Protein AF-A0A7K1J3Y5-F1 (afdb_monomer_lite)

Secondary structure (DSSP, 8-state):
------------------------------SS---GGGTHHHHHHHHHHHHHHHHHT--TT---HHHHHHHHHHHHHHHHGGGGGS--S-HHHHHHHHHHHHHHHHHHHHHHHS-TTSHHHHHHHHHHHHHHHHHTTT-

Structure (mmCIF, N/CA/C/O backbone):
data_AF-A0A7K1J3Y5-F1
#
_entry.id   AF-A0A7K1J3Y5-F1
#
loop_
_atom_site.group_PDB
_atom_site.id
_atom_site.type_symbol
_atom_site.label_atom_id
_atom_site.label_alt_id
_atom_site.label_comp_id
_atom_site.label_asym_id
_atom_site.label_entity_id
_atom_site.label_seq_id
_atom_site.pdbx_PDB_ins_code
_atom_site.Cartn_x
_atom_site.Cartn_y
_atom_site.Cartn_z
_atom_site.occupancy
_atom_site.B_iso_or_equiv
_atom_site.auth_seq_id
_atom_site.auth_comp_id
_atom_site.auth_asym_id
_atom_site.auth_atom_id
_atom_site.pdbx_PDB_model_num
ATOM 1 N N . MET A 1 1 ? 49.001 -45.806 29.851 1.00 38.16 1 MET A N 1
ATOM 2 C CA . MET A 1 1 ? 48.687 -44.575 30.618 1.00 38.16 1 MET A CA 1
ATOM 3 C C . MET A 1 1 ? 47.168 -44.430 30.650 1.00 38.16 1 MET A C 1
ATOM 5 O O . MET A 1 1 ? 46.564 -44.395 29.595 1.00 38.16 1 MET A O 1
ATOM 9 N N . ARG A 1 2 ? 46.515 -44.842 31.747 1.00 40.38 2 ARG A N 1
ATOM 10 C CA . ARG A 1 2 ? 45.887 -43.979 32.777 1.00 40.38 2 ARG A CA 1
ATOM 11 C C . ARG A 1 2 ? 45.000 -42.855 32.207 1.00 40.38 2 ARG A C 1
ATOM 13 O O . ARG A 1 2 ? 45.555 -41.914 31.670 1.00 40.38 2 ARG A O 1
ATOM 20 N N . LYS A 1 3 ? 43.681 -43.007 32.450 1.00 35.28 3 LYS A N 1
ATOM 21 C CA . LYS A 1 3 ? 42.663 -42.038 32.942 1.00 35.28 3 LYS A CA 1
ATOM 22 C C . LYS A 1 3 ? 42.696 -40.630 32.301 1.00 35.28 3 LYS A C 1
ATOM 24 O O . LYS A 1 3 ? 43.730 -39.995 32.271 1.00 35.28 3 LYS A O 1
ATOM 29 N N . SER A 1 4 ? 41.600 -40.001 31.897 1.00 44.56 4 SER A N 1
ATOM 30 C CA . SER A 1 4 ? 40.328 -39.915 32.602 1.00 44.56 4 SER A CA 1
ATOM 31 C C . SER A 1 4 ? 39.296 -39.238 31.706 1.00 44.56 4 SER A C 1
ATOM 33 O O . SER A 1 4 ? 39.582 -38.232 31.063 1.00 44.56 4 SER A O 1
ATOM 35 N N . ILE A 1 5 ? 38.074 -39.750 31.775 1.00 52.62 5 ILE A N 1
ATOM 36 C CA . ILE A 1 5 ? 36.836 -39.006 31.574 1.00 52.62 5 ILE A CA 1
ATOM 37 C C . ILE A 1 5 ? 36.905 -37.757 32.464 1.00 52.62 5 ILE A C 1
ATOM 39 O O . ILE A 1 5 ? 37.193 -37.877 33.658 1.00 52.62 5 ILE A O 1
ATOM 43 N N . MET A 1 6 ? 36.640 -36.575 31.917 1.00 52.41 6 MET A N 1
ATOM 44 C CA . MET A 1 6 ? 36.304 -35.414 32.737 1.00 52.41 6 MET A CA 1
ATOM 45 C C . MET A 1 6 ? 35.131 -34.681 32.105 1.00 52.41 6 MET A C 1
ATOM 47 O O . MET A 1 6 ? 35.264 -33.707 31.369 1.00 52.41 6 MET A O 1
ATOM 51 N N . SER A 1 7 ? 33.967 -35.243 32.423 1.00 39.94 7 SER A N 1
ATOM 52 C CA . SER A 1 7 ? 32.697 -34.550 32.557 1.00 39.94 7 SER A CA 1
ATOM 53 C C . SER A 1 7 ? 32.923 -33.171 33.179 1.00 39.94 7 SER A C 1
ATOM 55 O O . SER A 1 7 ? 33.342 -33.059 34.332 1.00 39.94 7 SER A O 1
ATOM 57 N N . LYS A 1 8 ? 32.668 -32.119 32.402 1.00 44.31 8 LYS A N 1
ATOM 58 C CA . LYS A 1 8 ? 32.397 -30.789 32.940 1.00 44.31 8 LYS A CA 1
ATOM 59 C C . LYS A 1 8 ? 30.898 -30.574 32.844 1.00 44.31 8 LYS A C 1
ATOM 61 O O . LYS A 1 8 ? 30.380 -30.053 31.865 1.00 44.31 8 LYS A O 1
ATOM 66 N N . ILE A 1 9 ? 30.231 -31.048 33.889 1.00 54.03 9 ILE A N 1
ATOM 67 C CA . ILE A 1 9 ? 28.921 -30.588 34.328 1.00 54.03 9 ILE A CA 1
ATOM 68 C C . ILE A 1 9 ? 29.003 -29.061 34.434 1.00 54.03 9 ILE A C 1
ATOM 70 O O . ILE A 1 9 ? 29.596 -28.535 35.370 1.00 54.03 9 ILE A O 1
ATOM 74 N N . PHE A 1 10 ? 28.431 -28.357 33.461 1.00 52.81 10 PHE A N 1
ATOM 75 C CA . PHE A 1 10 ? 27.968 -26.988 33.651 1.00 52.81 10 PHE A CA 1
ATOM 76 C C . PHE A 1 10 ? 26.465 -27.065 33.911 1.00 52.81 10 PHE A C 1
ATOM 78 O O . PHE A 1 10 ? 25.636 -26.909 33.022 1.00 52.81 10 PHE A O 1
ATOM 85 N N . VAL A 1 11 ? 26.125 -27.383 35.160 1.00 50.34 11 VAL A N 1
ATOM 86 C CA . VAL A 1 11 ? 24.815 -27.064 35.726 1.00 50.34 11 VAL A CA 1
ATOM 87 C C . VAL A 1 11 ? 24.895 -25.603 36.149 1.00 50.34 11 VAL A C 1
ATOM 89 O O . VAL A 1 11 ? 25.503 -25.278 37.164 1.00 50.34 11 VAL A O 1
ATOM 92 N N . ILE A 1 12 ? 24.317 -24.727 35.333 1.00 55.03 12 ILE A N 1
ATOM 93 C CA . ILE A 1 12 ? 23.902 -23.374 35.717 1.00 55.03 12 ILE A CA 1
ATOM 94 C C . ILE A 1 12 ? 22.457 -23.274 35.223 1.00 55.03 12 ILE A C 1
ATOM 96 O O . ILE A 1 12 ? 22.199 -23.188 34.030 1.00 55.03 12 ILE A O 1
ATOM 100 N N . LEU A 1 13 ? 21.525 -23.709 36.068 1.00 54.00 13 LEU A N 1
ATOM 101 C CA . LEU A 1 13 ? 20.684 -22.831 36.881 1.00 54.00 13 LEU A CA 1
ATOM 102 C C . LEU A 1 13 ? 19.670 -22.074 36.011 1.00 54.00 13 LEU A C 1
ATOM 104 O O . LEU A 1 13 ? 19.889 -20.955 35.564 1.00 54.00 13 LEU A O 1
ATOM 108 N N . THR A 1 14 ? 18.541 -22.746 35.801 1.00 49.72 14 THR A N 1
ATOM 109 C CA . THR A 1 14 ? 17.231 -22.179 35.476 1.00 49.72 14 THR A CA 1
ATOM 110 C C . THR A 1 14 ? 16.994 -20.839 36.170 1.00 49.72 14 THR A C 1
ATOM 112 O O . THR A 1 14 ? 16.812 -20.801 37.384 1.00 49.72 14 THR A O 1
ATOM 115 N N . CYS A 1 15 ? 16.874 -19.776 35.379 1.00 50.69 15 CYS A N 1
ATOM 116 C CA . CYS A 1 15 ? 16.046 -18.622 35.701 1.00 50.69 15 CYS A CA 1
ATOM 117 C C . CYS A 1 15 ? 15.111 -18.391 34.516 1.00 50.69 15 CYS A C 1
ATOM 119 O O . CYS A 1 15 ? 15.513 -17.864 33.488 1.00 50.69 15 CYS A O 1
ATOM 121 N N . PHE A 1 16 ? 13.891 -18.898 34.693 1.00 49.59 16 PHE A N 1
ATOM 122 C CA . PHE A 1 16 ? 12.634 -18.431 34.122 1.00 49.59 16 PHE A CA 1
ATOM 123 C C . PHE A 1 16 ? 12.649 -17.959 32.668 1.00 49.59 16 PHE A C 1
ATOM 125 O O . PHE A 1 16 ? 13.062 -16.850 32.339 1.00 49.59 16 PHE A O 1
ATOM 132 N N . GLY A 1 17 ? 12.051 -18.798 31.819 1.00 52.81 17 GLY A N 1
ATOM 133 C CA . GLY A 1 17 ? 11.563 -18.376 30.522 1.00 52.81 17 GLY A CA 1
ATOM 134 C C . GLY A 1 17 ? 10.694 -17.134 30.669 1.00 52.81 17 GLY A C 1
ATOM 135 O O . GLY A 1 17 ? 9.622 -17.177 31.270 1.00 52.81 17 GLY A O 1
ATOM 136 N N . LEU A 1 18 ? 11.139 -16.044 30.054 1.00 47.62 18 LEU A N 1
ATOM 137 C CA . LEU A 1 18 ? 10.249 -15.002 29.574 1.00 47.62 18 LEU A CA 1
ATOM 138 C C . LEU A 1 18 ? 9.498 -15.573 28.370 1.00 47.62 18 LEU A C 1
ATOM 140 O O . LEU A 1 18 ? 9.707 -15.185 27.225 1.00 47.62 18 LEU A O 1
ATOM 144 N N . ILE A 1 19 ? 8.602 -16.523 28.642 1.00 56.75 19 ILE A N 1
ATOM 145 C CA . ILE A 1 19 ? 7.410 -16.627 27.825 1.00 56.75 19 ILE A CA 1
ATOM 146 C C . ILE A 1 19 ? 6.648 -15.363 28.199 1.00 56.75 19 ILE A C 1
ATOM 148 O O . ILE A 1 19 ? 5.933 -15.327 29.202 1.00 56.75 19 ILE A O 1
ATOM 152 N N . VAL A 1 20 ? 6.828 -14.302 27.413 1.00 53.41 20 VAL A N 1
ATOM 153 C CA . VAL A 1 20 ? 5.782 -13.293 27.281 1.00 53.41 20 VAL A CA 1
ATOM 154 C C . VAL A 1 20 ? 4.637 -14.035 26.606 1.00 53.41 20 VAL A C 1
ATOM 156 O O . VAL A 1 20 ? 4.412 -13.963 25.404 1.00 53.41 20 VAL A O 1
ATOM 159 N N . THR A 1 21 ? 3.939 -14.845 27.401 1.00 51.00 21 THR A N 1
ATOM 160 C CA . THR A 1 21 ? 2.539 -15.069 27.148 1.00 51.00 21 THR A CA 1
ATOM 161 C C . THR A 1 21 ? 1.995 -13.656 27.220 1.00 51.00 21 THR A C 1
ATOM 163 O O . THR A 1 21 ? 1.952 -13.040 28.285 1.00 51.00 21 THR A O 1
ATOM 166 N N . PHE A 1 22 ?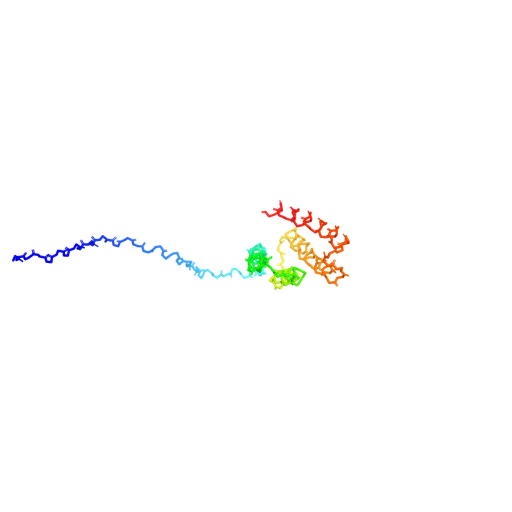 1.634 -13.096 26.068 1.00 51.59 22 PHE A N 1
ATOM 167 C CA . PHE A 1 22 ? 0.430 -12.298 26.065 1.00 51.59 22 PHE A CA 1
ATOM 168 C C . PHE A 1 22 ? -0.604 -13.235 26.683 1.00 51.59 22 PHE A C 1
ATOM 170 O O . PHE A 1 22 ? -1.188 -14.086 26.014 1.00 51.59 22 PHE A O 1
ATOM 177 N N . ALA A 1 23 ? -0.760 -13.146 28.006 1.00 49.25 23 ALA A N 1
ATOM 178 C CA . ALA A 1 23 ? -2.055 -13.312 28.593 1.00 49.25 23 ALA A CA 1
ATOM 179 C C . ALA A 1 23 ? -2.892 -12.332 27.781 1.00 49.25 23 ALA A C 1
ATOM 181 O O . ALA A 1 23 ? -2.886 -11.125 28.019 1.00 49.25 23 ALA A O 1
ATOM 182 N N . ALA A 1 24 ? -3.535 -12.862 26.741 1.00 49.62 24 ALA A N 1
ATOM 183 C CA . ALA A 1 24 ? -4.836 -12.406 26.350 1.00 49.62 24 ALA A CA 1
ATOM 184 C C . ALA A 1 24 ? -5.623 -12.479 27.654 1.00 49.62 24 ALA A C 1
ATOM 186 O O . ALA A 1 24 ? -6.192 -13.511 28.003 1.00 49.62 24 ALA A O 1
ATOM 187 N N . CYS A 1 25 ? -5.517 -11.407 28.445 1.00 49.84 25 CYS A N 1
ATOM 188 C CA . CYS A 1 25 ? -6.483 -11.078 29.450 1.00 49.84 25 CYS A CA 1
ATOM 189 C C . CYS A 1 25 ? -7.780 -11.201 28.681 1.00 49.84 25 CYS A C 1
ATOM 191 O O . CYS A 1 25 ? -8.082 -10.389 27.809 1.00 49.84 25 CYS A O 1
ATOM 193 N N . SER A 1 26 ? -8.515 -12.264 28.973 1.00 52.22 26 SER A N 1
ATOM 194 C CA . SER A 1 26 ? -9.909 -12.427 28.619 1.00 52.22 26 SER A CA 1
ATOM 195 C C . SER A 1 26 ? -10.731 -11.415 29.421 1.00 52.22 26 SER A C 1
ATOM 197 O O . SER A 1 26 ? -11.722 -11.768 30.053 1.00 52.22 26 SER A O 1
ATOM 199 N N . GLY A 1 27 ? -10.284 -10.155 29.451 1.00 48.78 27 GLY A N 1
ATOM 200 C CA . GLY A 1 27 ? -11.165 -9.037 29.659 1.00 48.78 27 GLY A CA 1
ATOM 201 C C . GLY A 1 27 ? -12.124 -9.100 28.490 1.00 48.78 27 GLY A C 1
ATOM 202 O O . GLY A 1 27 ? -11.697 -9.163 27.335 1.00 48.78 27 GLY A O 1
ATOM 203 N N . GLN A 1 28 ? -13.411 -9.205 28.801 1.00 56.66 28 GLN A N 1
ATOM 204 C CA . GLN A 1 28 ? -14.461 -8.928 27.837 1.00 56.66 28 GLN A CA 1
ATOM 205 C C . GLN A 1 28 ? -14.015 -7.721 27.014 1.00 56.66 28 GLN A C 1
ATOM 207 O O . GLN A 1 28 ? -13.811 -6.650 27.586 1.00 56.66 28 GLN A O 1
ATOM 212 N N . LYS A 1 29 ? -13.806 -7.913 25.704 1.00 57.31 29 LYS A N 1
ATOM 213 C CA . LYS A 1 29 ? -13.723 -6.780 24.787 1.00 57.31 29 LYS A CA 1
ATOM 214 C C . LYS A 1 29 ? -14.960 -5.942 25.090 1.00 57.31 29 LYS A C 1
ATOM 216 O O . LYS A 1 29 ? -16.066 -6.494 25.088 1.00 57.31 29 LYS A O 1
ATOM 221 N N . GLU A 1 30 ? -14.762 -4.680 25.464 1.00 58.09 30 GLU A N 1
ATOM 222 C CA . GLU A 1 30 ? -15.875 -3.749 25.600 1.00 58.09 30 GLU A CA 1
ATOM 223 C C . GLU A 1 30 ? -16.748 -3.881 24.354 1.00 58.09 30 GLU A C 1
ATOM 225 O O . GLU A 1 30 ? -16.243 -4.013 23.240 1.00 58.09 30 GLU A O 1
ATOM 230 N N . SER A 1 31 ? -18.065 -3.919 24.547 1.00 67.06 31 SER A N 1
ATOM 231 C CA . SER A 1 31 ? -19.049 -4.138 23.485 1.00 67.06 31 SER A CA 1
ATOM 232 C C . SER A 1 31 ? -19.222 -2.908 22.579 1.00 67.06 31 SER A C 1
ATOM 234 O O . SER A 1 31 ? -20.347 -2.555 22.224 1.00 67.06 31 SER A O 1
ATOM 236 N N . GLY A 1 32 ? -18.126 -2.213 22.279 1.00 72.44 32 GLY A N 1
ATOM 237 C CA . GLY A 1 32 ? -18.065 -1.089 21.359 1.00 72.44 32 GLY A CA 1
ATOM 238 C C . GLY A 1 32 ? -17.856 -1.546 19.912 1.00 72.44 32 GLY A C 1
ATOM 239 O O . GLY A 1 32 ? -17.594 -2.726 19.658 1.00 72.44 32 GLY A O 1
ATOM 240 N N . PRO A 1 33 ? -17.999 -0.628 18.946 1.00 84.38 33 PRO A N 1
ATOM 241 C CA . PRO A 1 33 ? -17.672 -0.911 17.557 1.00 84.38 33 PRO A CA 1
ATOM 242 C C . PRO A 1 33 ? -16.189 -1.287 17.402 1.00 84.38 33 PRO A C 1
ATOM 244 O O . PRO A 1 33 ? -15.321 -0.695 18.032 1.00 84.38 33 PRO A O 1
ATOM 247 N N . ASP A 1 34 ? -15.911 -2.284 16.562 1.00 90.88 34 ASP A N 1
ATOM 248 C CA . ASP A 1 34 ? -14.552 -2.690 16.187 1.00 90.88 34 ASP A CA 1
ATOM 249 C C . ASP A 1 34 ? -13.976 -1.686 15.177 1.00 90.88 34 ASP A C 1
ATOM 251 O O . ASP A 1 34 ? -14.313 -1.746 13.988 1.00 90.88 34 ASP A O 1
ATOM 255 N N . TYR A 1 35 ? -13.202 -0.718 15.669 1.00 96.00 35 TYR A N 1
ATOM 256 C CA . TYR A 1 35 ? -12.586 0.341 14.871 1.00 96.00 35 TYR A CA 1
ATOM 257 C C . TYR A 1 35 ? -11.196 -0.055 14.364 1.00 96.00 35 TYR A C 1
ATOM 259 O O .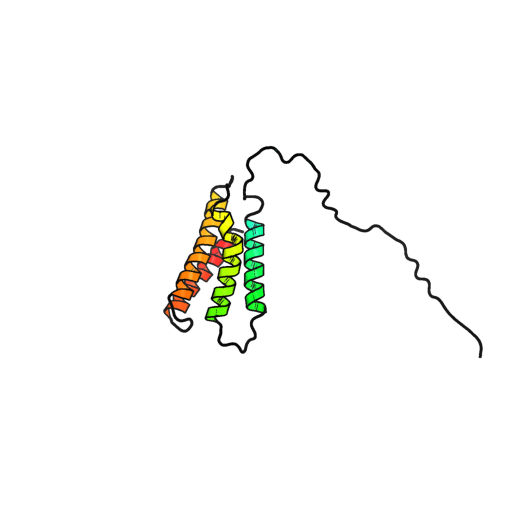 TYR A 1 35 ? -10.422 -0.703 15.063 1.00 96.00 35 TYR A O 1
ATOM 267 N N . ALA A 1 36 ? -10.852 0.379 13.151 1.00 97.00 36 ALA A N 1
ATOM 268 C CA . ALA A 1 36 ? -9.552 0.094 12.547 1.00 97.00 36 ALA A CA 1
ATOM 269 C C . ALA A 1 36 ? -8.401 0.955 13.092 1.00 97.00 36 ALA A C 1
ATOM 271 O O . ALA A 1 36 ? -7.252 0.734 12.713 1.00 97.00 36 ALA A O 1
ATOM 272 N N . ASP A 1 37 ? -8.676 1.923 13.966 1.00 95.81 37 ASP A N 1
ATOM 273 C CA . ASP A 1 37 ? -7.685 2.837 14.539 1.00 95.81 37 ASP A CA 1
ATOM 274 C C . ASP A 1 37 ? -6.470 2.112 15.145 1.00 95.81 37 ASP A C 1
ATOM 276 O O . ASP A 1 37 ? -5.332 2.525 14.914 1.00 95.81 37 ASP A O 1
ATOM 280 N N . ASP A 1 38 ? -6.701 0.991 15.834 1.00 93.88 38 ASP A N 1
ATOM 281 C CA . ASP A 1 38 ? -5.656 0.223 16.524 1.00 93.88 38 ASP A CA 1
ATOM 282 C C . ASP A 1 38 ? -4.833 -0.684 15.592 1.00 93.88 38 ASP A C 1
ATOM 284 O O . ASP A 1 38 ? -3.719 -1.089 15.931 1.00 93.88 38 ASP A O 1
ATOM 288 N N . GLU A 1 39 ? -5.358 -1.026 14.413 1.00 95.19 39 GLU A N 1
ATOM 289 C CA . GLU A 1 39 ? -4.743 -2.005 13.506 1.00 95.19 39 GLU A CA 1
ATOM 290 C C . GLU A 1 39 ? -4.242 -1.399 12.195 1.00 95.19 39 GLU A C 1
ATOM 292 O O . GLU A 1 39 ? -3.343 -1.967 11.577 1.00 95.19 39 GLU A O 1
ATOM 297 N N . ALA A 1 40 ? -4.775 -0.250 11.765 1.00 96.19 40 ALA A N 1
ATOM 298 C CA . ALA A 1 40 ? -4.545 0.282 10.425 1.00 96.19 40 ALA A CA 1
ATOM 299 C C . ALA A 1 40 ? -3.055 0.469 10.125 1.00 96.19 40 ALA A C 1
ATOM 301 O O . ALA A 1 40 ? -2.584 0.086 9.057 1.00 96.19 40 ALA A O 1
ATOM 302 N N . MET A 1 41 ? -2.294 1.004 11.082 1.00 94.38 41 MET A N 1
ATOM 303 C CA . MET A 1 41 ? -0.854 1.211 10.900 1.00 94.38 41 MET A CA 1
ATOM 304 C C . MET A 1 41 ? -0.078 -0.106 10.893 1.00 94.38 41 MET A C 1
ATOM 306 O O . MET A 1 41 ? 0.893 -0.239 10.153 1.00 94.38 41 MET A O 1
ATOM 310 N N . SER A 1 42 ? -0.519 -1.101 11.669 1.00 95.62 42 SER A N 1
ATOM 311 C CA . SER A 1 42 ? 0.094 -2.430 11.644 1.00 95.62 42 SER A CA 1
ATOM 312 C C . SER A 1 42 ? -0.160 -3.135 10.313 1.00 95.62 42 SER A C 1
ATOM 314 O O . SER A 1 42 ? 0.768 -3.718 9.759 1.00 95.62 42 SER A O 1
ATOM 316 N N . VAL A 1 43 ? -1.377 -3.039 9.773 1.00 97.44 43 VAL A N 1
ATOM 317 C CA . VAL A 1 43 ? -1.729 -3.597 8.460 1.00 97.44 43 VAL A CA 1
ATOM 318 C C . VAL A 1 43 ? -0.896 -2.943 7.355 1.00 97.44 43 VAL A C 1
ATOM 320 O O . VAL A 1 43 ? -0.252 -3.673 6.607 1.00 97.44 43 VAL A O 1
ATOM 323 N N . ILE A 1 44 ? -0.803 -1.605 7.326 1.00 95.56 44 ILE A N 1
ATOM 324 C CA . ILE A 1 44 ? 0.045 -0.878 6.359 1.00 95.56 44 ILE A CA 1
ATOM 325 C C . ILE A 1 44 ? 1.514 -1.301 6.481 1.00 95.56 44 ILE A C 1
ATOM 327 O O . ILE A 1 44 ? 2.167 -1.581 5.479 1.00 95.56 44 ILE A O 1
ATOM 331 N N . SER A 1 45 ? 2.045 -1.409 7.705 1.00 94.25 45 SER A N 1
ATOM 332 C CA . SER A 1 45 ? 3.421 -1.881 7.918 1.00 94.25 45 SER A CA 1
ATOM 333 C C . SER A 1 45 ? 3.634 -3.283 7.345 1.00 94.25 45 SER A C 1
ATOM 335 O O . SER A 1 45 ? 4.636 -3.532 6.680 1.00 94.25 45 SER A O 1
ATOM 337 N N . GLN A 1 46 ? 2.681 -4.196 7.550 1.00 96.81 46 GLN A N 1
ATOM 338 C CA . GLN A 1 46 ? 2.746 -5.547 6.992 1.00 96.81 46 GLN A CA 1
ATOM 339 C C . GLN A 1 46 ? 2.650 -5.548 5.461 1.00 96.81 46 GLN A C 1
ATOM 341 O O . GLN A 1 46 ? 3.298 -6.371 4.812 1.00 96.81 46 GLN A O 1
ATOM 346 N N . GLY A 1 47 ? 1.837 -4.667 4.874 1.00 96.31 47 GLY A N 1
ATOM 347 C CA . GLY A 1 47 ? 1.758 -4.477 3.426 1.00 96.31 47 GLY A CA 1
ATOM 348 C C . GLY A 1 47 ? 3.107 -4.049 2.849 1.00 96.31 47 GLY A C 1
ATOM 349 O O . GLY A 1 47 ? 3.625 -4.699 1.934 1.00 96.31 47 GLY A O 1
ATOM 350 N N . LEU A 1 48 ? 3.715 -3.032 3.458 1.00 93.69 48 LEU A N 1
ATOM 351 C CA . LEU A 1 48 ? 5.010 -2.487 3.063 1.00 93.69 48 LEU A CA 1
ATOM 352 C C . LEU A 1 48 ? 6.147 -3.509 3.207 1.00 93.69 48 LEU A C 1
ATOM 354 O O . LEU A 1 48 ? 6.962 -3.670 2.297 1.00 93.69 48 LEU A O 1
ATOM 358 N N . GLU A 1 49 ? 6.185 -4.248 4.318 1.00 95.12 49 GLU A N 1
ATOM 359 C CA . GLU A 1 49 ? 7.153 -5.330 4.537 1.00 95.12 49 GLU A CA 1
ATOM 360 C C . GLU A 1 49 ? 7.065 -6.401 3.441 1.00 95.12 49 GLU A C 1
ATOM 362 O O . GLU A 1 49 ? 8.088 -6.822 2.896 1.00 95.12 49 GLU A O 1
ATOM 367 N N . LYS A 1 50 ? 5.849 -6.813 3.056 1.00 96.19 50 LYS A N 1
ATOM 368 C CA . LYS A 1 50 ? 5.654 -7.783 1.968 1.00 96.19 50 LYS A CA 1
ATOM 369 C C . LYS A 1 50 ? 6.080 -7.224 0.611 1.00 96.19 50 LYS A C 1
ATOM 371 O O . LYS A 1 50 ? 6.653 -7.967 -0.186 1.00 96.19 50 LYS A O 1
ATOM 376 N N . ARG A 1 51 ? 5.827 -5.938 0.340 1.00 94.94 51 ARG A N 1
ATOM 377 C CA . ARG A 1 51 ? 6.294 -5.269 -0.885 1.00 94.94 51 ARG A CA 1
ATOM 378 C C . ARG A 1 51 ? 7.813 -5.284 -0.978 1.00 94.94 51 ARG A C 1
ATOM 380 O O . ARG A 1 51 ? 8.338 -5.649 -2.028 1.00 94.94 51 ARG A O 1
ATOM 387 N N . PHE A 1 52 ? 8.518 -4.929 0.096 1.00 91.50 52 PHE A N 1
ATOM 388 C CA . PHE A 1 52 ? 9.981 -4.954 0.093 1.00 91.50 52 PHE A CA 1
ATOM 389 C C . PHE A 1 52 ? 10.543 -6.367 -0.025 1.00 91.50 52 PHE A C 1
ATOM 391 O O . PHE A 1 52 ? 11.472 -6.567 -0.799 1.00 91.50 52 PHE A O 1
ATOM 398 N N . ALA A 1 53 ? 9.922 -7.362 0.612 1.00 93.62 53 ALA A N 1
ATOM 399 C CA . ALA A 1 53 ? 10.346 -8.753 0.476 1.00 93.62 53 ALA A CA 1
ATOM 400 C C . ALA A 1 53 ? 10.330 -9.259 -0.981 1.00 93.62 53 ALA A C 1
ATOM 402 O O . ALA A 1 53 ? 11.151 -10.101 -1.331 1.00 93.62 53 ALA A O 1
ATOM 403 N N . ILE A 1 54 ? 9.430 -8.752 -1.834 1.00 91.38 54 ILE A N 1
ATOM 404 C CA . ILE A 1 54 ? 9.403 -9.086 -3.270 1.00 91.38 54 ILE A CA 1
ATOM 405 C C . ILE A 1 54 ? 10.579 -8.443 -4.007 1.00 91.38 54 ILE A C 1
ATOM 407 O O . ILE A 1 54 ? 11.224 -9.092 -4.826 1.00 91.38 54 ILE A O 1
ATOM 411 N N . VAL A 1 55 ? 10.867 -7.173 -3.713 1.00 83.94 55 VAL A N 1
ATOM 412 C CA . VAL A 1 55 ? 11.968 -6.437 -4.351 1.00 83.94 55 VAL A CA 1
ATOM 413 C C . VAL A 1 55 ? 13.325 -7.001 -3.923 1.00 83.94 55 VAL A C 1
ATOM 415 O O . VAL A 1 55 ? 14.201 -7.167 -4.765 1.00 83.94 55 VAL A O 1
ATOM 418 N N . ASP A 1 56 ? 13.484 -7.369 -2.651 1.00 85.12 56 ASP A N 1
ATOM 419 C CA . ASP A 1 56 ? 14.721 -7.952 -2.113 1.00 85.12 56 ASP A CA 1
ATOM 420 C C . ASP A 1 56 ? 15.017 -9.355 -2.669 1.00 85.12 56 ASP A C 1
ATOM 422 O O . ASP A 1 56 ? 16.164 -9.800 -2.664 1.00 85.12 56 ASP A O 1
ATOM 426 N N . GLN A 1 57 ? 13.988 -10.064 -3.143 1.00 82.81 57 GLN A N 1
ATOM 427 C CA . GLN A 1 57 ? 14.109 -11.377 -3.788 1.00 82.81 57 GLN A CA 1
ATOM 428 C C . GLN A 1 57 ? 14.375 -11.284 -5.296 1.00 82.81 57 GLN A C 1
ATOM 430 O O . GLN A 1 57 ? 14.567 -12.317 -5.938 1.00 82.81 57 GLN A O 1
ATOM 435 N N . GLN A 1 58 ? 14.369 -10.082 -5.880 1.00 76.69 58 GLN A N 1
ATOM 436 C CA . GLN A 1 58 ? 14.635 -9.909 -7.301 1.00 76.69 58 GLN A CA 1
ATOM 437 C C . GLN A 1 58 ? 16.134 -10.068 -7.584 1.00 76.69 58 GLN A C 1
ATOM 439 O O . GLN A 1 58 ? 16.949 -9.250 -7.155 1.00 76.69 58 GLN A O 1
ATOM 444 N N . ASP A 1 59 ? 16.496 -11.092 -8.358 1.00 69.50 59 ASP A N 1
ATOM 445 C CA . ASP A 1 59 ? 17.855 -11.230 -8.880 1.00 69.50 59 ASP A CA 1
ATOM 446 C C . ASP A 1 59 ? 18.193 -10.039 -9.793 1.00 69.50 59 ASP A C 1
ATOM 448 O O . ASP A 1 59 ? 17.413 -9.650 -10.667 1.00 69.50 59 ASP A O 1
ATOM 452 N N . SER A 1 60 ? 19.389 -9.473 -9.618 1.00 62.81 60 SER A N 1
ATOM 453 C CA . SER A 1 60 ? 19.859 -8.271 -10.327 1.00 62.81 60 SER A CA 1
ATOM 454 C C . SER A 1 60 ? 19.983 -8.421 -11.851 1.00 62.81 60 SER A C 1
ATOM 456 O O . SER A 1 60 ? 20.181 -7.422 -12.539 1.00 62.81 60 SER A O 1
ATOM 458 N N . ASP A 1 61 ? 19.853 -9.644 -12.372 1.00 61.41 61 ASP A N 1
ATOM 459 C CA . ASP A 1 61 ? 20.022 -9.976 -13.790 1.00 61.41 61 ASP A CA 1
ATOM 460 C C . ASP A 1 61 ? 18.685 -10.140 -14.548 1.00 61.41 61 ASP A C 1
ATOM 462 O O . ASP A 1 61 ? 18.698 -10.353 -15.765 1.00 61.41 61 ASP A O 1
ATOM 466 N N . ASP A 1 62 ? 17.527 -10.032 -13.876 1.00 62.66 62 ASP A N 1
ATOM 467 C CA . ASP A 1 62 ? 16.219 -10.198 -14.526 1.00 62.66 62 ASP A CA 1
ATOM 468 C C . ASP A 1 62 ? 15.643 -8.857 -15.030 1.00 62.66 62 ASP A C 1
ATOM 470 O O . ASP A 1 62 ? 15.328 -7.946 -14.260 1.00 62.66 62 ASP A O 1
ATOM 474 N N . ASN A 1 63 ? 15.435 -8.751 -16.350 1.00 58.56 63 ASN A N 1
ATOM 475 C CA . ASN A 1 63 ? 14.820 -7.598 -17.037 1.00 58.56 63 ASN A CA 1
ATOM 476 C C . ASN A 1 63 ? 13.296 -7.481 -16.778 1.00 58.56 63 ASN A C 1
ATOM 478 O O . ASN A 1 63 ? 12.565 -6.829 -17.526 1.00 58.56 63 ASN A O 1
ATOM 482 N N . SER A 1 64 ? 12.785 -8.109 -15.719 1.00 67.56 64 SER A N 1
ATOM 483 C CA . SER A 1 64 ? 11.371 -8.144 -15.342 1.00 67.56 64 SER A CA 1
ATOM 484 C C . SER A 1 64 ? 10.908 -6.935 -14.520 1.00 67.56 64 SER A C 1
ATOM 486 O O . SER A 1 64 ? 9.819 -6.992 -13.949 1.00 67.56 64 SER A O 1
ATOM 488 N N . GLY A 1 65 ? 11.686 -5.846 -14.447 1.00 78.00 65 GLY A N 1
ATOM 489 C CA . GLY A 1 65 ? 11.481 -4.729 -13.509 1.00 78.00 65 GLY A CA 1
ATOM 490 C C . GLY A 1 65 ? 10.032 -4.238 -13.398 1.00 78.00 65 GLY A C 1
ATOM 491 O O . GLY A 1 65 ? 9.496 -4.154 -12.297 1.00 78.00 65 GLY A O 1
ATOM 492 N N . ALA A 1 66 ? 9.342 -4.031 -14.524 1.00 81.06 66 ALA A N 1
ATOM 493 C CA . ALA A 1 66 ? 7.931 -3.624 -14.535 1.00 81.06 66 ALA A CA 1
ATOM 494 C C . ALA A 1 66 ? 6.996 -4.647 -13.865 1.00 81.06 66 ALA A C 1
ATOM 496 O O . ALA A 1 66 ? 6.101 -4.285 -13.104 1.00 81.06 66 ALA A O 1
ATOM 497 N N . LYS A 1 67 ? 7.210 -5.939 -14.145 1.00 88.00 67 LYS A N 1
ATOM 498 C CA . LYS A 1 67 ? 6.425 -7.041 -13.582 1.00 88.00 67 LYS A CA 1
ATOM 499 C C . LYS A 1 67 ? 6.672 -7.157 -12.081 1.00 88.00 67 LYS A C 1
ATOM 501 O O . LYS A 1 67 ? 5.704 -7.274 -11.334 1.00 88.00 67 LYS A O 1
ATOM 506 N N . THR A 1 68 ? 7.928 -7.075 -11.649 1.00 89.31 68 THR A N 1
ATOM 507 C CA . THR A 1 68 ? 8.279 -7.158 -10.228 1.00 89.31 68 THR A CA 1
ATOM 508 C C . THR A 1 68 ? 7.714 -5.974 -9.451 1.00 89.31 68 THR A C 1
ATOM 510 O O . THR A 1 68 ? 7.074 -6.167 -8.423 1.00 89.31 68 THR A O 1
ATOM 513 N N . VAL A 1 69 ? 7.841 -4.750 -9.975 1.00 89.62 69 VAL A N 1
ATOM 514 C CA . VAL A 1 69 ? 7.246 -3.555 -9.355 1.00 89.62 69 VAL A CA 1
ATOM 515 C C . VAL A 1 69 ? 5.723 -3.682 -9.273 1.00 89.62 69 VAL A C 1
ATOM 517 O O . VAL A 1 69 ? 5.135 -3.405 -8.227 1.00 89.62 69 VAL A O 1
ATOM 520 N N . ARG A 1 70 ? 5.073 -4.165 -10.339 1.00 93.31 70 ARG A N 1
ATOM 521 C CA . ARG A 1 70 ? 3.627 -4.420 -10.347 1.00 93.31 70 ARG A CA 1
ATOM 522 C C . ARG A 1 70 ? 3.209 -5.429 -9.279 1.00 93.31 70 ARG A C 1
ATOM 524 O O . ARG A 1 70 ? 2.181 -5.240 -8.630 1.00 93.31 70 ARG A O 1
ATOM 531 N N . GLU A 1 71 ? 3.953 -6.519 -9.131 1.00 94.81 71 GLU A N 1
ATOM 532 C CA . GLU A 1 71 ? 3.694 -7.564 -8.137 1.00 94.81 71 GLU A CA 1
ATOM 533 C C . GLU A 1 71 ? 3.891 -7.047 -6.709 1.00 94.81 71 GLU A C 1
ATOM 535 O O . GLU A 1 71 ? 3.034 -7.264 -5.850 1.00 94.81 71 GLU A O 1
ATOM 540 N N . ALA A 1 72 ? 4.961 -6.287 -6.483 1.00 94.12 72 ALA A N 1
ATOM 541 C CA . ALA A 1 72 ? 5.279 -5.691 -5.195 1.00 94.12 72 ALA A CA 1
ATOM 542 C C . ALA A 1 72 ? 4.173 -4.724 -4.730 1.00 94.12 72 ALA A C 1
ATOM 544 O O . ALA A 1 72 ? 3.658 -4.867 -3.621 1.00 94.12 72 ALA A O 1
ATOM 545 N N . VAL A 1 73 ? 3.725 -3.808 -5.599 1.00 95.00 73 VAL A N 1
ATOM 546 C CA . VAL A 1 73 ? 2.643 -2.858 -5.273 1.00 95.00 73 VAL A CA 1
ATOM 547 C C . VAL A 1 73 ? 1.293 -3.564 -5.104 1.00 95.00 73 VAL A C 1
ATOM 549 O O . VAL A 1 73 ? 0.554 -3.260 -4.171 1.00 95.00 73 VAL A O 1
ATOM 552 N N . ASN A 1 74 ? 0.954 -4.538 -5.960 1.00 97.44 74 ASN A N 1
ATOM 553 C CA . ASN A 1 74 ? -0.288 -5.307 -5.791 1.00 97.44 74 ASN A CA 1
ATOM 554 C C . ASN A 1 74 ? -0.315 -6.083 -4.469 1.00 97.44 74 ASN A C 1
ATOM 556 O O . ASN A 1 74 ? -1.381 -6.254 -3.881 1.00 97.44 74 ASN A O 1
ATOM 560 N N . THR A 1 75 ? 0.834 -6.570 -4.003 1.00 97.81 75 THR A 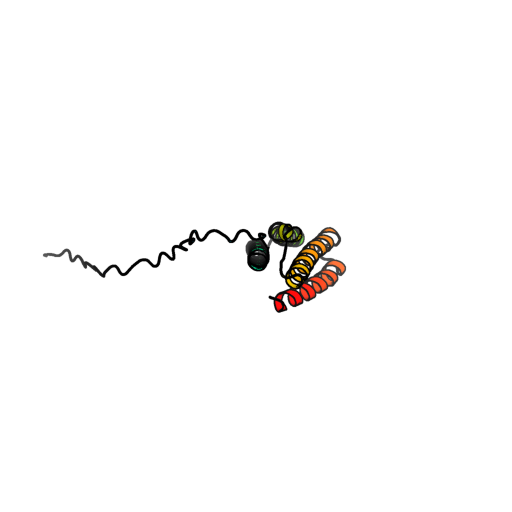N 1
ATOM 561 C CA . THR A 1 75 ? 0.930 -7.333 -2.753 1.00 97.81 75 THR A CA 1
ATOM 562 C C . THR A 1 75 ? 0.647 -6.467 -1.527 1.00 97.81 75 THR A C 1
ATOM 564 O O . THR A 1 75 ? -0.108 -6.887 -0.644 1.00 97.81 75 THR A O 1
ATOM 567 N N . GLU A 1 76 ? 1.191 -5.251 -1.494 1.00 97.44 76 GLU A N 1
ATOM 568 C CA . GLU A 1 76 ? 0.859 -4.249 -0.477 1.00 97.44 76 GLU A CA 1
ATOM 569 C C . GLU A 1 76 ? -0.620 -3.867 -0.555 1.00 97.44 76 GLU A C 1
ATOM 571 O O . GLU A 1 76 ? -1.352 -4.021 0.420 1.00 97.44 76 GLU A O 1
ATOM 576 N N . LEU A 1 77 ? -1.109 -3.522 -1.752 1.00 97.62 77 LEU A N 1
ATOM 577 C CA . LEU A 1 77 ? -2.505 -3.138 -1.947 1.00 97.62 77 LEU A CA 1
ATOM 578 C C . LEU A 1 77 ? -3.485 -4.231 -1.496 1.00 97.62 77 LEU A C 1
ATOM 580 O O . LEU A 1 77 ? -4.498 -3.924 -0.878 1.00 97.62 77 LEU A O 1
ATOM 584 N N . ASN A 1 78 ? -3.203 -5.508 -1.760 1.00 98.38 78 ASN A N 1
ATOM 585 C CA . ASN A 1 78 ? -4.052 -6.612 -1.302 1.00 98.38 78 ASN A CA 1
ATOM 586 C C . ASN A 1 78 ? -4.095 -6.743 0.229 1.00 98.38 78 ASN A C 1
ATOM 588 O O . ASN A 1 78 ? -5.083 -7.249 0.761 1.00 98.38 78 ASN A O 1
ATOM 592 N N . THR A 1 79 ? -3.041 -6.312 0.924 1.00 98.31 79 THR A N 1
ATOM 593 C CA . THR A 1 79 ? -3.001 -6.271 2.391 1.00 98.31 79 THR A CA 1
ATOM 594 C C . THR A 1 79 ? -3.793 -5.076 2.921 1.00 98.31 79 THR A C 1
ATOM 596 O O . THR A 1 79 ? -4.591 -5.241 3.841 1.00 98.31 79 THR A O 1
ATOM 599 N N . ASP A 1 80 ? -3.640 -3.907 2.298 1.00 98.19 80 ASP A N 1
ATOM 600 C CA . ASP A 1 80 ? -4.130 -2.641 2.853 1.00 98.19 80 ASP A CA 1
ATOM 601 C C . ASP A 1 80 ? -5.561 -2.305 2.433 1.00 98.19 80 ASP A C 1
ATOM 603 O O . ASP A 1 80 ? -6.311 -1.688 3.186 1.00 98.19 80 ASP A O 1
ATOM 607 N N . LYS A 1 81 ? -5.980 -2.726 1.235 1.00 97.94 81 LYS A N 1
ATOM 608 C CA . LYS A 1 81 ? -7.280 -2.375 0.646 1.00 97.94 81 LYS A CA 1
ATOM 609 C C . LYS A 1 81 ? -8.494 -2.638 1.549 1.00 97.94 81 LYS A C 1
ATOM 611 O O . LYS A 1 81 ? -9.387 -1.789 1.525 1.00 97.94 81 LYS A O 1
ATOM 616 N N . PRO A 1 82 ? -8.562 -3.721 2.355 1.00 97.88 82 PRO A N 1
ATOM 617 C CA . PRO A 1 82 ? -9.671 -3.933 3.287 1.00 97.88 82 PRO A CA 1
ATOM 618 C C . PRO A 1 82 ? -9.897 -2.778 4.273 1.00 97.88 82 PRO A C 1
ATOM 620 O O . PRO A 1 82 ? -11.023 -2.579 4.723 1.00 97.88 82 PRO A O 1
ATOM 623 N N . LEU A 1 83 ? -8.866 -1.981 4.579 1.00 97.75 83 LEU A N 1
ATOM 624 C CA . LEU A 1 83 ? -8.979 -0.821 5.462 1.00 97.75 83 LEU A CA 1
ATOM 625 C C . LEU A 1 83 ? -9.913 0.269 4.910 1.00 97.75 83 LEU A C 1
ATOM 627 O O . LEU A 1 83 ? -10.488 1.013 5.697 1.00 97.75 83 LEU A O 1
ATOM 631 N N . LYS A 1 84 ? -10.131 0.352 3.585 1.00 97.25 84 LYS A N 1
ATOM 632 C CA . LYS A 1 84 ? -11.060 1.337 2.984 1.00 97.25 84 LYS A CA 1
ATOM 633 C C . LYS A 1 84 ? -12.494 1.179 3.493 1.00 97.25 84 LYS A C 1
ATOM 635 O O . LYS A 1 84 ? -13.213 2.171 3.579 1.00 97.25 84 LYS A O 1
ATOM 640 N N . ASP A 1 85 ? -12.885 -0.050 3.824 1.00 96.56 85 ASP A N 1
ATOM 641 C CA . ASP A 1 85 ? -14.252 -0.403 4.212 1.00 96.56 85 ASP A CA 1
ATOM 642 C C . ASP A 1 85 ? -14.421 -0.542 5.737 1.00 96.56 85 ASP A C 1
ATOM 644 O O . ASP A 1 85 ? -15.528 -0.790 6.222 1.00 96.56 85 ASP A O 1
ATOM 648 N N . ARG A 1 86 ? -13.338 -0.392 6.514 1.00 97.12 86 ARG A N 1
ATOM 649 C CA . ARG A 1 86 ? -13.392 -0.443 7.980 1.00 97.12 86 ARG A CA 1
ATOM 650 C C . ARG A 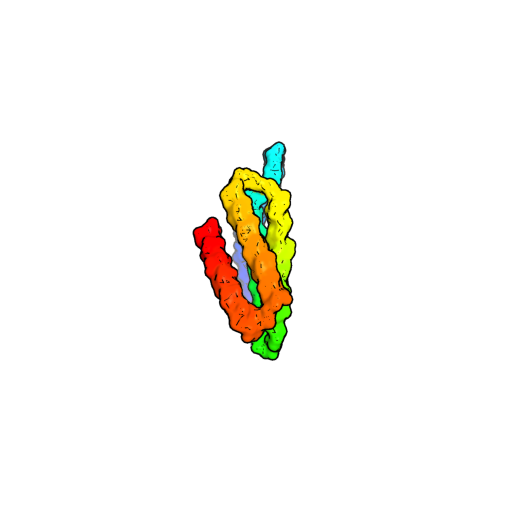1 86 ? -13.958 0.861 8.545 1.00 97.12 86 ARG A C 1
ATOM 652 O O . ARG A 1 86 ? -13.808 1.941 7.974 1.00 97.12 86 ARG A O 1
ATOM 659 N N . GLN A 1 87 ? -14.602 0.754 9.703 1.00 96.44 87 GLN A N 1
ATOM 660 C CA . GLN A 1 87 ? -15.010 1.921 10.480 1.00 96.44 87 GLN A CA 1
ATOM 661 C C . GLN A 1 87 ? -13.816 2.483 11.253 1.00 96.44 87 GLN A C 1
ATOM 663 O O . GLN A 1 87 ? -12.984 1.729 11.753 1.00 96.44 87 GLN A O 1
ATOM 668 N N . TYR A 1 88 ? -13.777 3.805 11.378 1.00 97.19 88 TYR A N 1
ATOM 669 C CA . TYR A 1 88 ? -12.768 4.531 12.137 1.00 97.19 88 TYR A CA 1
ATOM 670 C C . TYR A 1 88 ? -13.452 5.466 13.120 1.00 97.19 88 TYR A C 1
ATOM 672 O O . TYR A 1 88 ? -14.470 6.080 12.790 1.00 97.19 88 TYR A O 1
ATOM 680 N N . GLU A 1 89 ? -12.864 5.611 14.297 1.00 96.50 89 GLU A N 1
ATOM 681 C CA . GLU A 1 89 ? -13.220 6.678 15.226 1.00 96.50 89 GLU A CA 1
ATOM 682 C C . GLU A 1 89 ? -12.491 7.974 14.836 1.00 96.50 89 GLU A C 1
ATOM 684 O O . GLU A 1 89 ? -13.080 9.060 14.791 1.00 96.50 89 GLU A O 1
ATOM 689 N N . ASN A 1 90 ? -11.215 7.870 14.455 1.00 96.56 90 ASN A N 1
ATOM 690 C CA . ASN A 1 90 ? -10.414 8.994 13.996 1.00 96.56 90 ASN A CA 1
ATOM 691 C C . ASN A 1 90 ? -10.584 9.238 12.488 1.00 96.56 90 ASN A C 1
ATOM 693 O O . ASN A 1 90 ? -9.872 8.688 11.646 1.00 96.56 90 ASN A O 1
ATOM 697 N N . SER A 1 91 ? -11.486 10.157 12.143 1.00 96.62 91 SER A N 1
ATOM 698 C CA . SER A 1 91 ? -11.714 10.589 10.751 1.00 96.62 91 SER A CA 1
ATOM 699 C C . SER A 1 91 ? -10.454 11.074 10.015 1.00 96.62 91 SER A C 1
ATOM 701 O O . SER A 1 91 ? -10.344 10.891 8.804 1.00 96.62 91 SER A O 1
ATOM 703 N N . LYS A 1 92 ? -9.473 11.653 10.722 1.00 95.44 92 LYS A N 1
ATOM 704 C CA . LYS A 1 92 ? -8.211 12.089 10.107 1.00 95.44 92 LYS A CA 1
ATOM 705 C C . LYS A 1 92 ? -7.317 10.900 9.758 1.00 95.44 92 LYS A C 1
ATOM 707 O O . LYS A 1 92 ? -6.709 10.899 8.691 1.00 95.44 92 LYS A O 1
ATOM 712 N N . LEU A 1 93 ? -7.269 9.885 10.622 1.00 95.06 93 LEU A N 1
ATOM 713 C CA . LEU A 1 93 ? -6.572 8.632 10.328 1.00 95.06 93 LEU A CA 1
ATOM 714 C C . LEU A 1 93 ? -7.215 7.930 9.128 1.00 95.06 93 LEU A C 1
ATOM 716 O O . LEU A 1 93 ? -6.507 7.515 8.216 1.00 95.06 93 LEU A O 1
ATOM 720 N N . GLN A 1 94 ? -8.549 7.872 9.084 1.00 96.75 94 GLN A N 1
ATOM 721 C CA . GLN A 1 94 ? -9.285 7.319 7.948 1.00 96.75 94 GLN A CA 1
ATOM 722 C C . GLN A 1 94 ? -8.923 8.022 6.633 1.00 96.75 94 GLN A C 1
ATOM 724 O O . GLN A 1 94 ? -8.619 7.359 5.641 1.00 96.75 94 GLN A O 1
ATOM 729 N N . GLU A 1 95 ? -8.913 9.359 6.618 1.00 95.81 95 GLU A N 1
ATOM 730 C CA . GLU A 1 95 ? -8.521 10.144 5.442 1.00 95.81 95 GLU A CA 1
ATOM 731 C C . GLU A 1 95 ? -7.090 9.814 4.996 1.00 95.81 95 GLU A C 1
ATOM 733 O O . GLU A 1 95 ? -6.834 9.631 3.804 1.00 95.81 95 GLU A O 1
ATOM 738 N N . GLN A 1 96 ? -6.157 9.693 5.943 1.00 94.75 96 GLN A N 1
ATOM 739 C CA . GLN A 1 96 ? -4.762 9.361 5.656 1.00 94.75 96 GLN A CA 1
ATOM 740 C C . GLN A 1 96 ? -4.610 7.945 5.092 1.00 94.75 96 GLN A C 1
ATOM 742 O O . GLN A 1 96 ? -3.912 7.773 4.093 1.00 94.75 96 GLN A O 1
ATOM 747 N N . VAL A 1 97 ? -5.287 6.954 5.679 1.00 95.56 97 VAL A N 1
ATOM 748 C CA . VAL A 1 97 ? -5.271 5.557 5.218 1.00 95.56 97 VAL A CA 1
ATOM 749 C C . VAL A 1 97 ? -5.865 5.442 3.817 1.00 95.56 97 VAL A C 1
ATOM 751 O O . VAL A 1 97 ? -5.229 4.893 2.919 1.00 95.56 97 VAL A O 1
ATOM 754 N N . ILE A 1 98 ? -7.049 6.019 3.586 1.00 96.38 98 ILE A N 1
ATOM 755 C CA . ILE A 1 98 ? -7.677 6.029 2.257 1.00 96.38 98 ILE A CA 1
ATOM 756 C C . ILE A 1 98 ? -6.777 6.754 1.251 1.00 96.38 98 ILE A C 1
ATOM 758 O O . ILE A 1 98 ? -6.589 6.280 0.130 1.00 96.38 98 ILE A O 1
ATOM 762 N N . GLY A 1 99 ? -6.194 7.887 1.647 1.00 94.69 99 GLY A N 1
ATOM 763 C CA . GLY A 1 99 ? -5.271 8.652 0.817 1.00 94.69 99 GLY A CA 1
ATOM 764 C C . GLY A 1 99 ? -4.043 7.845 0.407 1.00 94.69 99 GLY A C 1
ATOM 765 O O . GLY A 1 99 ? -3.657 7.890 -0.760 1.00 94.69 99 GLY A O 1
ATOM 766 N N . TYR A 1 100 ? -3.465 7.085 1.336 1.00 94.75 100 TYR A N 1
ATOM 767 C CA . TYR A 1 100 ? -2.337 6.202 1.073 1.00 94.75 100 TYR A CA 1
ATOM 768 C C . TYR A 1 100 ? -2.712 5.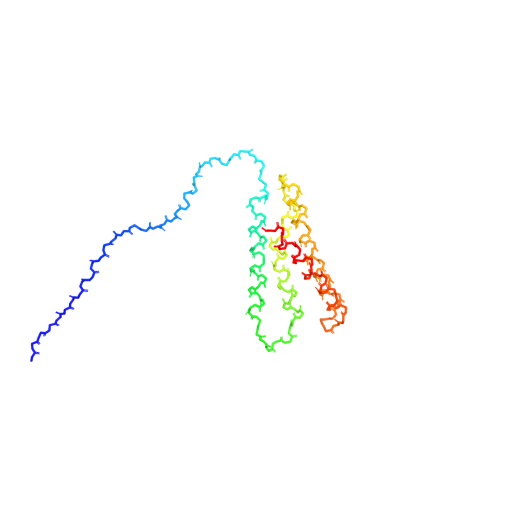062 0.117 1.00 94.75 100 TYR A C 1
ATOM 770 O O . TYR A 1 100 ? -2.058 4.885 -0.908 1.00 94.75 100 TYR A O 1
ATOM 778 N N . ILE A 1 101 ? -3.826 4.367 0.361 1.00 96.38 101 ILE A N 1
ATOM 779 C CA . ILE A 1 101 ? -4.280 3.269 -0.507 1.00 96.38 101 ILE A CA 1
ATOM 780 C C . ILE A 1 101 ? -4.582 3.767 -1.927 1.00 96.38 101 ILE A C 1
ATOM 782 O O . ILE A 1 101 ? -4.255 3.099 -2.907 1.00 96.38 101 ILE A O 1
ATOM 786 N N . ASN A 1 102 ? -5.136 4.972 -2.068 1.00 95.19 102 ASN A N 1
ATOM 787 C CA . ASN A 1 102 ? -5.359 5.571 -3.383 1.00 95.19 102 ASN A CA 1
ATOM 788 C C . ASN A 1 102 ? -4.036 5.867 -4.119 1.00 95.19 102 ASN A C 1
ATOM 790 O O . ASN A 1 102 ? -3.986 5.729 -5.336 1.00 95.19 102 ASN A O 1
ATOM 794 N N . VAL A 1 103 ? -2.944 6.217 -3.418 1.00 93.81 103 VAL A N 1
ATOM 795 C CA . VAL A 1 103 ? -1.608 6.338 -4.048 1.00 93.81 103 VAL A CA 1
ATOM 796 C C . VAL A 1 103 ? -1.173 5.004 -4.656 1.00 93.81 103 VAL A C 1
ATOM 798 O O . VAL A 1 103 ? -0.652 5.000 -5.770 1.00 93.81 103 VAL A O 1
ATOM 801 N N . LEU A 1 104 ? -1.395 3.891 -3.950 1.00 95.06 104 LEU A N 1
ATOM 802 C CA . LEU A 1 104 ? -1.055 2.547 -4.428 1.00 95.06 104 LEU A CA 1
ATOM 803 C C . LEU A 1 104 ? -1.903 2.141 -5.644 1.00 95.06 104 LEU A C 1
ATOM 805 O O . LEU A 1 104 ? -1.386 1.598 -6.618 1.00 95.06 104 LEU A O 1
ATOM 809 N N . GLU A 1 105 ? -3.204 2.439 -5.630 1.00 95.88 105 GLU A N 1
ATOM 810 C CA . GLU A 1 105 ? -4.086 2.197 -6.782 1.00 95.88 105 GLU A CA 1
ATOM 811 C C . GLU A 1 105 ? -3.663 3.035 -8.005 1.00 95.88 105 GLU A C 1
ATOM 813 O O . GLU A 1 105 ? -3.619 2.535 -9.131 1.00 95.88 105 GLU A O 1
ATOM 818 N N . GLU A 1 106 ? -3.308 4.305 -7.799 1.00 94.38 106 GLU A N 1
ATOM 819 C CA . GLU A 1 106 ? -2.829 5.180 -8.871 1.00 94.38 106 GLU A CA 1
ATOM 820 C C . GLU A 1 106 ? -1.468 4.742 -9.431 1.00 94.38 106 GLU A C 1
ATOM 822 O O . GLU A 1 106 ? -1.249 4.833 -10.644 1.00 94.38 106 GLU A O 1
ATOM 827 N N . SER A 1 107 ? -0.556 4.258 -8.580 1.00 92.56 107 SER A N 1
ATOM 828 C CA . SER A 1 107 ? 0.756 3.783 -9.024 1.00 92.56 107 SER A CA 1
ATOM 829 C C . SER A 1 107 ? 0.628 2.535 -9.899 1.00 92.56 107 SER A C 1
ATOM 831 O O . SER A 1 107 ? 1.254 2.484 -10.960 1.00 92.56 107 SER A O 1
ATOM 833 N N . LEU A 1 108 ? -0.273 1.601 -9.562 1.00 93.88 108 LEU A N 1
ATOM 834 C CA . LEU A 1 108 ? -0.644 0.490 -10.450 1.00 93.88 108 LEU A CA 1
ATOM 835 C C . LEU A 1 108 ? -1.202 0.979 -11.785 1.00 93.88 108 LEU A C 1
ATOM 837 O O . LEU A 1 108 ? -0.813 0.467 -12.832 1.00 93.88 108 LEU A O 1
ATOM 841 N N . GLY A 1 109 ? -2.056 2.004 -11.768 1.00 93.44 109 GLY A N 1
ATOM 842 C CA . GLY A 1 109 ? -2.585 2.605 -12.991 1.00 93.44 109 GLY A CA 1
ATOM 843 C C . GLY A 1 109 ? -1.494 3.157 -13.916 1.00 93.44 109 GLY A C 1
ATOM 844 O O . GLY A 1 109 ? -1.622 3.074 -15.135 1.00 93.44 109 GLY A O 1
ATOM 845 N N . VAL A 1 110 ? -0.404 3.695 -13.363 1.00 92.75 110 VAL A N 1
ATOM 846 C CA . VAL A 1 110 ? 0.753 4.159 -14.148 1.00 92.75 110 VAL A CA 1
ATOM 847 C C . VAL A 1 110 ? 1.590 2.998 -14.668 1.00 92.75 110 VAL A C 1
ATOM 849 O O . VAL A 1 110 ? 1.961 3.026 -15.841 1.00 92.75 110 VAL A O 1
ATOM 852 N N . ILE A 1 111 ? 1.834 1.978 -13.840 1.00 91.44 111 ILE A N 1
ATOM 853 C CA . ILE A 1 111 ? 2.559 0.762 -14.235 1.00 91.44 111 ILE A CA 1
ATOM 854 C C . ILE A 1 111 ? 1.846 0.041 -15.386 1.00 91.44 111 ILE A C 1
ATOM 856 O O . ILE A 1 111 ? 2.496 -0.398 -16.329 1.00 91.44 111 ILE A O 1
ATOM 860 N N . ASP A 1 112 ? 0.516 -0.033 -15.346 1.00 91.38 112 ASP A N 1
ATOM 861 C CA . ASP A 1 112 ? -0.277 -0.693 -16.387 1.00 91.38 112 ASP A CA 1
ATOM 862 C C . ASP A 1 112 ? -0.416 0.167 -17.663 1.00 91.38 112 ASP A C 1
ATOM 864 O O . ASP A 1 112 ? -0.659 -0.364 -18.749 1.00 91.38 112 ASP A O 1
ATOM 868 N N . LYS A 1 113 ? -0.277 1.497 -17.559 1.00 93.31 113 LYS A N 1
ATOM 869 C CA . LYS A 1 113 ? -0.506 2.434 -18.674 1.00 93.31 113 LYS A CA 1
ATOM 870 C C . LYS A 1 113 ? 0.747 2.760 -19.482 1.00 93.31 113 LYS A C 1
ATOM 872 O O . LYS A 1 113 ? 0.639 2.986 -20.688 1.00 93.31 113 LYS A O 1
ATOM 877 N N . TYR A 1 114 ? 1.902 2.866 -18.835 1.00 91.69 114 TYR A N 1
ATOM 878 C CA . TYR A 1 114 ? 3.127 3.364 -19.457 1.00 91.69 114 TYR A CA 1
ATOM 879 C C . TYR A 1 114 ? 4.198 2.277 -19.526 1.00 91.69 114 TYR A C 1
ATOM 881 O O . TYR A 1 114 ? 4.322 1.452 -18.628 1.00 91.69 114 TYR A O 1
ATOM 889 N N . SER A 1 115 ? 5.010 2.295 -20.588 1.00 89.75 115 SER A N 1
ATOM 890 C CA . SER A 1 115 ? 6.196 1.433 -20.657 1.00 89.75 115 SER A CA 1
ATOM 891 C C . SER A 1 115 ? 7.166 1.809 -19.539 1.00 89.75 115 SER A C 1
ATOM 893 O O . SER A 1 115 ? 7.409 2.995 -19.326 1.00 89.75 115 SER A O 1
ATOM 895 N N . TYR A 1 116 ? 7.753 0.825 -18.862 1.00 84.38 116 TYR A N 1
ATOM 896 C CA . TYR A 1 116 ? 8.684 1.043 -17.747 1.00 84.38 116 TYR A CA 1
ATOM 897 C C . TYR A 1 116 ? 9.884 1.932 -18.119 1.00 84.38 116 TYR A C 1
ATOM 899 O O . TYR A 1 116 ? 10.331 2.743 -17.316 1.00 84.38 116 TYR A O 1
ATOM 907 N N . GLU A 1 117 ? 10.331 1.855 -19.375 1.00 86.88 117 GLU A N 1
ATOM 908 C CA . GLU A 1 117 ? 11.435 2.661 -19.922 1.00 86.88 117 GLU A CA 1
ATOM 909 C C . GLU A 1 117 ? 10.995 4.049 -20.434 1.00 86.88 117 GLU A C 1
ATOM 911 O O . GLU A 1 117 ? 11.804 4.813 -20.960 1.00 86.88 117 GLU A O 1
ATOM 916 N N . SER A 1 118 ? 9.702 4.384 -20.357 1.00 90.19 118 SER A N 1
ATOM 917 C CA . SER A 1 118 ? 9.184 5.658 -20.871 1.00 90.19 118 SER A CA 1
ATOM 918 C C . SER A 1 118 ? 9.432 6.819 -19.909 1.00 90.19 118 SER A C 1
ATOM 920 O O . SER A 1 118 ? 9.434 6.665 -18.686 1.00 90.19 118 SER A O 1
ATOM 922 N N . THR A 1 119 ? 9.571 8.023 -20.462 1.00 92.50 119 THR A N 1
ATOM 923 C CA . THR A 1 119 ? 9.692 9.247 -19.664 1.00 92.50 119 THR A CA 1
ATOM 924 C C . THR A 1 119 ? 8.441 9.480 -18.817 1.00 92.50 119 THR A C 1
ATOM 926 O O . THR A 1 119 ? 8.550 9.871 -17.659 1.00 92.50 119 THR A O 1
ATOM 929 N N . GLU A 1 120 ? 7.257 9.160 -19.337 1.00 93.88 120 GLU A N 1
ATOM 930 C CA . GLU A 1 120 ? 5.994 9.284 -18.615 1.00 93.88 120 GLU A CA 1
ATOM 931 C C . GLU A 1 120 ? 5.929 8.358 -17.398 1.00 93.88 120 GLU A C 1
ATOM 933 O O . GLU A 1 120 ? 5.388 8.754 -16.361 1.00 93.88 120 GLU A O 1
ATOM 938 N N . TYR A 1 121 ? 6.485 7.148 -17.495 1.00 88.88 121 TYR A N 1
ATOM 939 C CA . TYR A 1 121 ? 6.602 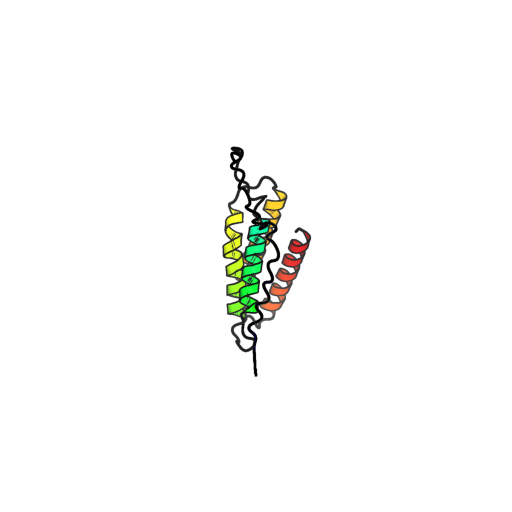6.253 -16.347 1.00 88.88 121 TYR A CA 1
ATOM 940 C C . TYR A 1 121 ? 7.490 6.873 -15.263 1.00 88.88 121 TYR A C 1
ATOM 942 O O . TYR A 1 121 ? 7.077 6.954 -14.107 1.00 88.88 121 TYR A O 1
ATOM 950 N N . VAL A 1 122 ? 8.662 7.400 -15.636 1.00 88.19 122 VAL A N 1
ATOM 951 C CA . VAL A 1 122 ? 9.598 8.041 -14.696 1.00 88.19 122 VAL A CA 1
ATOM 952 C C . VAL A 1 122 ? 8.983 9.283 -14.042 1.00 88.19 122 VAL A C 1
ATOM 954 O O . VAL A 1 122 ? 9.000 9.412 -12.816 1.00 88.19 122 VAL A O 1
ATOM 957 N N . GLU A 1 123 ? 8.397 10.184 -14.830 1.00 92.38 123 GLU A N 1
ATOM 958 C CA . GLU A 1 123 ? 7.798 11.428 -14.334 1.00 92.38 123 GLU A CA 1
ATOM 959 C C . GLU A 1 123 ? 6.625 11.173 -13.386 1.00 92.38 123 GLU A C 1
ATOM 961 O O . GLU A 1 123 ? 6.487 11.842 -12.358 1.00 92.38 123 GLU A O 1
ATOM 966 N N . ASN A 1 124 ? 5.755 10.214 -13.714 1.00 90.94 124 ASN A N 1
ATOM 967 C CA . ASN A 1 124 ? 4.638 9.883 -12.836 1.00 90.94 124 ASN A CA 1
ATOM 968 C C . ASN A 1 124 ? 5.100 9.064 -11.622 1.00 90.94 124 ASN A C 1
ATOM 970 O O . ASN A 1 124 ? 4.631 9.329 -10.516 1.00 90.94 124 ASN A O 1
ATOM 974 N N . GLY A 1 125 ? 6.094 8.186 -11.782 1.00 85.44 125 GLY A N 1
ATOM 975 C CA . GLY A 1 125 ? 6.786 7.492 -10.693 1.00 85.44 125 GLY A CA 1
ATOM 976 C C . GLY A 1 125 ? 7.314 8.449 -9.619 1.00 85.44 125 GLY A C 1
ATOM 977 O O . GLY A 1 125 ? 7.026 8.290 -8.433 1.00 85.44 125 GLY A O 1
ATOM 978 N N . GLN A 1 126 ? 8.006 9.517 -10.024 1.00 85.12 126 GLN A N 1
ATOM 979 C CA . GLN A 1 126 ? 8.529 10.537 -9.104 1.00 85.12 126 GLN A CA 1
ATOM 980 C C . GLN A 1 126 ? 7.428 11.254 -8.302 1.00 85.12 126 GLN A C 1
ATOM 982 O O . GLN A 1 126 ? 7.618 11.573 -7.120 1.00 85.12 126 GLN A O 1
ATOM 987 N N . LYS A 1 127 ? 6.256 11.489 -8.909 1.00 88.00 127 LYS A N 1
ATOM 988 C CA . LYS A 1 127 ? 5.107 12.089 -8.210 1.00 88.00 127 LYS A CA 1
ATOM 989 C C . LYS A 1 127 ? 4.589 11.176 -7.098 1.00 88.00 127 LYS A C 1
ATOM 991 O O . LYS A 1 127 ? 4.242 11.688 -6.030 1.00 88.00 127 LYS A O 1
ATOM 996 N N . PHE A 1 128 ? 4.567 9.858 -7.315 1.00 84.31 128 PHE A N 1
ATOM 997 C CA . PHE A 1 128 ? 4.172 8.889 -6.288 1.00 84.31 128 PHE A CA 1
ATOM 998 C C . PHE A 1 128 ? 5.165 8.840 -5.141 1.00 84.31 128 PHE A C 1
ATOM 1000 O O . PHE A 1 128 ? 4.748 9.035 -4.006 1.00 84.31 128 PHE A O 1
ATOM 1007 N N . MET A 1 129 ? 6.465 8.721 -5.421 1.00 80.62 129 MET A N 1
ATOM 1008 C CA . MET A 1 129 ? 7.497 8.695 -4.371 1.00 80.62 129 MET A CA 1
ATOM 1009 C C . MET A 1 129 ? 7.441 9.954 -3.493 1.00 80.62 129 MET A C 1
ATOM 1011 O O . MET A 1 129 ? 7.555 9.894 -2.270 1.00 80.62 129 MET A O 1
ATOM 1015 N N . THR A 1 130 ? 7.174 11.114 -4.102 1.00 85.56 130 THR A N 1
ATOM 1016 C CA . THR A 1 130 ? 6.983 12.372 -3.364 1.00 85.56 130 THR A CA 1
ATOM 1017 C C . THR A 1 130 ? 5.741 12.335 -2.465 1.00 85.56 130 THR A C 1
ATOM 1019 O O . THR A 1 130 ? 5.748 12.908 -1.375 1.00 85.56 130 THR A O 1
ATOM 1022 N N . ARG A 1 131 ? 4.655 11.695 -2.911 1.00 83.31 131 ARG A N 1
ATOM 1023 C CA . ARG A 1 131 ? 3.424 11.525 -2.128 1.00 83.31 131 ARG A CA 1
ATOM 1024 C C . ARG A 1 131 ? 3.595 10.503 -1.012 1.00 83.31 131 ARG A C 1
ATOM 1026 O O . ARG A 1 131 ? 3.272 10.847 0.118 1.00 83.31 131 ARG A O 1
ATOM 1033 N N . GLU A 1 132 ? 4.136 9.321 -1.297 1.00 79.31 132 GLU A N 1
ATOM 1034 C CA . GLU A 1 132 ? 4.450 8.287 -0.299 1.00 79.31 132 GLU A CA 1
ATOM 1035 C C . GLU A 1 132 ? 5.340 8.859 0.814 1.00 79.31 132 GLU A C 1
ATOM 1037 O O . GLU A 1 132 ? 5.022 8.724 1.993 1.00 79.31 132 GLU A O 1
ATOM 1042 N N . HIS A 1 133 ? 6.375 9.632 0.464 1.00 79.12 133 HIS A N 1
ATOM 1043 C CA . HIS A 1 133 ? 7.225 10.308 1.449 1.00 79.12 133 HIS A CA 1
ATOM 1044 C C . HIS A 1 133 ? 6.478 11.339 2.316 1.00 79.12 133 HIS A C 1
ATOM 1046 O O . HIS A 1 133 ? 6.874 11.611 3.449 1.00 79.12 133 HIS A O 1
ATOM 1052 N N . ARG A 1 134 ? 5.395 11.954 1.818 1.00 77.69 134 ARG A N 1
ATOM 1053 C CA . ARG A 1 134 ? 4.547 12.805 2.670 1.00 77.69 134 ARG A CA 1
ATOM 1054 C C . ARG A 1 134 ? 3.751 11.974 3.668 1.00 77.69 134 ARG A C 1
ATOM 1056 O O . ARG A 1 134 ? 3.614 12.416 4.802 1.00 77.69 134 ARG A O 1
ATOM 1063 N N . PHE A 1 135 ? 3.272 10.795 3.274 1.00 74.25 135 PHE A N 1
ATOM 1064 C CA . PHE A 1 135 ? 2.580 9.882 4.185 1.00 74.25 135 PHE A CA 1
ATOM 1065 C C . PHE A 1 135 ? 3.519 9.326 5.256 1.00 74.25 135 PHE A C 1
ATOM 1067 O O . PHE A 1 135 ? 3.141 9.307 6.420 1.00 74.25 135 PHE A O 1
ATOM 1074 N N . SER A 1 136 ? 4.778 9.026 4.925 1.00 68.12 136 SER A N 1
ATOM 1075 C CA . SER A 1 136 ? 5.763 8.564 5.915 1.00 68.12 136 SER A CA 1
ATOM 1076 C C . SER A 1 136 ? 6.116 9.598 6.998 1.00 68.12 136 SER A C 1
ATOM 1078 O O . SER A 1 136 ? 6.814 9.258 7.942 1.00 68.12 136 SER A O 1
ATOM 1080 N N . LYS A 1 137 ? 5.717 10.870 6.846 1.00 72.31 137 LYS A N 1
ATOM 1081 C CA . LYS A 1 137 ? 5.865 11.920 7.879 1.00 72.31 137 LYS A CA 1
ATOM 1082 C C . LYS A 1 137 ? 4.629 12.078 8.763 1.00 72.31 137 LYS A C 1
ATOM 1084 O O . LYS A 1 137 ? 4.636 12.899 9.677 1.00 72.31 137 LYS A O 1
ATOM 1089 N N . LEU A 1 138 ? 3.544 11.408 8.394 1.00 61.62 138 LEU A N 1
ATOM 1090 C CA . LEU A 1 138 ? 2.270 11.428 9.102 1.00 61.62 138 LEU A CA 1
ATOM 1091 C C . LEU A 1 138 ? 2.103 10.204 10.013 1.00 61.62 138 LEU A C 1
ATOM 1093 O O . LEU A 1 138 ? 1.208 10.223 10.855 1.00 61.62 138 LEU A O 1
ATOM 1097 N N . LEU A 1 139 ? 2.960 9.197 9.818 1.00 55.47 139 LEU A N 1
ATOM 1098 C CA . LEU A 1 139 ? 3.220 8.061 10.701 1.00 55.47 139 LEU A CA 1
ATOM 1099 C C . LEU A 1 139 ? 4.295 8.444 11.725 1.00 55.47 139 LEU A C 1
ATOM 1101 O O . LEU A 1 139 ? 4.168 8.016 12.891 1.00 55.47 139 LEU A O 1
#

Sequence (139 aa):
MRKSIMSKIFVILTCFGLIVTFAACSGQKESGPDYADDEAMSVISQGLEKRFAIVDQQDSDDNSGAKTVREAVNTELNTDKPLKDRQYENSKLQEQVIGYINVLEESLGVIDKYSYESTEYVENGQKFMTREHRFSKLL

pLDDT: mean 80.65, std 18.65, range [35.28, 98.38]

Organism: NCBI:txid2610880

Radius of gyration: 24.48 Å; chains: 1; bounding box: 68×57×58 Å

Foldseek 3Di:
DDDDDDDPPPDDDDDDDPPPPPPPVPPPPPPDFDACPVPLVVLLVVLLVQLVVLVVPDDPPDPCVLVSNLVSLVSSLVSLVVLLVGHHPDPVVNVLSVQLSVLSVVLNVLSVPDDCPDPSNVVVVVVSVVSVVVSVVVD